Protein AF-A0A8C8JTX5-F1 (afdb_monomer_lite)

pLDDT: mean 72.18, std 23.55, range [27.81, 97.5]

Organism: Oncorhynchus tshawytscha (NCBI:txid74940)

Structure (mmCIF, N/CA/C/O backbone):
data_AF-A0A8C8JTX5-F1
#
_entry.id   AF-A0A8C8JTX5-F1
#
loop_
_atom_site.group_PDB
_atom_site.id
_atom_site.type_symbol
_atom_site.label_atom_id
_atom_site.label_alt_id
_atom_site.label_comp_id
_atom_site.label_asym_id
_atom_site.label_entity_id
_atom_site.label_seq_id
_atom_site.pdbx_PDB_ins_code
_atom_site.Cartn_x
_atom_site.Cartn_y
_atom_site.Cartn_z
_atom_site.occupancy
_atom_site.B_iso_or_equiv
_atom_site.auth_seq_id
_atom_site.auth_comp_id
_atom_site.auth_asym_id
_atom_site.auth_atom_id
_atom_site.pdbx_PDB_model_num
ATOM 1 N N . MET A 1 1 ? -4.770 4.373 -27.578 1.00 28.69 1 MET A N 1
ATOM 2 C CA . MET A 1 1 ? -5.609 3.162 -27.482 1.00 28.69 1 MET A CA 1
ATOM 3 C C . MET A 1 1 ? -4.888 2.223 -26.530 1.00 28.69 1 MET A C 1
ATOM 5 O O . MET A 1 1 ? -3.824 1.723 -26.870 1.00 28.69 1 MET A O 1
ATOM 9 N N . THR A 1 2 ? -5.357 2.157 -25.288 1.00 40.66 2 THR A N 1
ATOM 10 C CA . THR A 1 2 ? -4.744 1.357 -24.220 1.00 40.66 2 THR A CA 1
ATOM 11 C C . THR A 1 2 ? -5.174 -0.089 -24.384 1.00 40.66 2 THR A C 1
ATOM 13 O O . THR A 1 2 ? -6.373 -0.336 -24.463 1.00 40.66 2 THR A O 1
ATOM 16 N N . PHE A 1 3 ? -4.227 -1.027 -24.385 1.00 27.81 3 PHE A N 1
ATOM 17 C CA . PHE A 1 3 ? -4.527 -2.455 -24.307 1.00 27.81 3 PHE A CA 1
ATOM 18 C C . PHE A 1 3 ? -3.495 -3.154 -23.427 1.00 27.81 3 PHE A C 1
ATOM 20 O O . PHE A 1 3 ? -2.303 -3.164 -23.731 1.00 27.81 3 PHE A O 1
ATOM 27 N N . ILE A 1 4 ? -3.980 -3.713 -22.321 1.00 41.09 4 ILE A N 1
ATOM 28 C CA . ILE A 1 4 ? -3.265 -4.655 -21.464 1.00 41.09 4 ILE A CA 1
ATOM 29 C C . ILE A 1 4 ? -3.881 -6.025 -21.740 1.00 41.09 4 ILE A C 1
ATOM 31 O O . ILE A 1 4 ? -5.096 -6.178 -21.642 1.00 41.09 4 ILE A O 1
ATOM 35 N N . LEU A 1 5 ? -3.045 -7.011 -22.058 1.00 29.50 5 LEU A N 1
ATOM 36 C CA . LEU A 1 5 ? -3.402 -8.425 -22.003 1.00 29.50 5 LEU A CA 1
ATOM 37 C C . LEU A 1 5 ? -2.380 -9.128 -21.112 1.00 29.50 5 LEU A C 1
ATOM 39 O O . LEU A 1 5 ? -1.171 -9.062 -21.340 1.00 29.50 5 LEU A O 1
ATOM 43 N N . GLN A 1 6 ? -2.891 -9.748 -20.057 1.00 49.25 6 GLN A N 1
ATOM 44 C CA . GLN A 1 6 ? -2.150 -10.594 -19.140 1.00 49.25 6 GLN A CA 1
ATOM 45 C C . GLN A 1 6 ? -2.632 -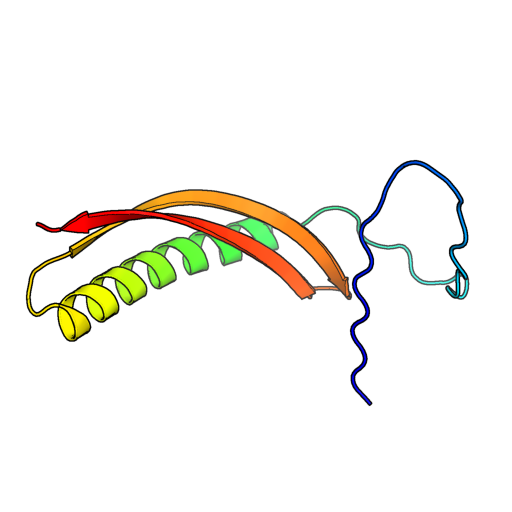12.022 -19.373 1.00 49.25 6 GLN A C 1
ATOM 47 O O . GLN A 1 6 ? -3.792 -12.315 -19.110 1.00 49.25 6 GLN A O 1
ATOM 52 N N . GLU A 1 7 ? -1.749 -12.901 -19.842 1.00 33.94 7 GLU A N 1
ATOM 53 C CA . GLU A 1 7 ? -1.979 -14.346 -19.812 1.00 33.94 7 GLU A CA 1
ATOM 54 C C . GLU A 1 7 ? -0.858 -15.027 -19.029 1.00 33.94 7 GLU A C 1
ATOM 56 O O . GLU A 1 7 ? 0.332 -14.825 -19.281 1.00 33.94 7 GLU A O 1
ATOM 61 N N . VAL A 1 8 ? -1.277 -15.810 -18.037 1.00 48.78 8 VAL A N 1
ATOM 62 C CA . VAL A 1 8 ? -0.452 -16.676 -17.199 1.00 48.78 8 VAL A CA 1
ATOM 63 C C . VAL A 1 8 ? -0.977 -18.092 -17.399 1.00 48.78 8 VAL A C 1
ATOM 65 O O . VAL A 1 8 ? -2.074 -18.388 -16.929 1.00 48.78 8 VAL A O 1
ATOM 68 N N . HIS A 1 9 ? -0.204 -18.978 -18.036 1.00 31.59 9 HIS A N 1
ATOM 69 C CA . HIS A 1 9 ? -0.304 -20.412 -17.748 1.00 31.59 9 HIS A CA 1
ATOM 70 C C . HIS A 1 9 ? 0.903 -21.235 -18.229 1.00 31.59 9 HIS A C 1
ATOM 72 O O . HIS A 1 9 ? 1.374 -21.086 -19.353 1.00 31.59 9 HIS A O 1
ATOM 78 N N . LEU A 1 10 ? 1.345 -22.164 -17.379 1.00 38.31 10 LEU A N 1
ATOM 79 C CA . LEU A 1 10 ? 2.141 -23.354 -17.706 1.00 38.31 10 LEU A CA 1
ATOM 80 C C . LEU A 1 10 ? 1.530 -24.529 -16.911 1.00 38.31 10 LEU A C 1
ATOM 82 O O . LEU A 1 10 ? 1.028 -24.256 -15.819 1.00 38.31 10 LEU A O 1
ATOM 86 N N . PRO A 1 11 ? 1.628 -25.812 -17.329 1.00 42.91 11 PRO A N 1
ATOM 87 C CA . PRO A 1 11 ? 2.218 -26.365 -18.552 1.00 42.91 11 PRO A CA 1
ATOM 88 C C . PRO A 1 11 ? 1.309 -27.416 -19.245 1.00 42.91 11 PRO A C 1
ATOM 90 O O . PRO A 1 11 ? 1.160 -28.524 -18.743 1.00 42.91 11 PRO A O 1
ATOM 93 N N . ALA A 1 12 ? 0.762 -27.109 -20.427 1.00 44.09 12 ALA A N 1
ATOM 94 C CA . ALA A 1 12 ? 0.446 -28.068 -21.505 1.00 44.09 12 ALA A CA 1
ATOM 95 C C . ALA A 1 12 ? -0.173 -27.315 -22.700 1.00 44.09 12 ALA A C 1
ATOM 97 O O . ALA A 1 12 ? -1.312 -26.873 -22.621 1.00 44.09 12 ALA A O 1
ATOM 98 N N . GLY A 1 13 ? 0.565 -27.188 -23.811 1.00 38.34 13 GLY A N 1
ATOM 99 C CA . GLY A 1 13 ? 0.054 -26.626 -25.074 1.00 38.34 13 GLY A CA 1
ATOM 100 C C . GLY A 1 13 ? 0.337 -25.132 -25.255 1.00 38.34 13 GLY A C 1
ATOM 101 O O . GLY A 1 13 ? -0.433 -24.278 -24.840 1.00 38.34 13 GLY A O 1
ATOM 102 N N . VAL A 1 14 ? 1.469 -24.828 -25.889 1.00 40.41 14 VAL A N 1
ATOM 103 C CA . VAL A 1 14 ? 1.996 -23.474 -26.114 1.00 40.41 14 VAL A CA 1
ATOM 104 C C . VAL A 1 14 ? 1.432 -22.870 -27.402 1.00 40.41 14 VAL A C 1
ATOM 106 O O . VAL A 1 14 ? 1.644 -23.435 -28.473 1.00 40.41 14 VAL A O 1
ATOM 109 N N . VAL A 1 15 ? 0.851 -21.668 -27.316 1.00 35.81 15 VAL A N 1
ATOM 110 C CA . VAL A 1 15 ? 0.861 -20.673 -28.404 1.00 35.81 15 VAL A CA 1
ATOM 111 C C . VAL A 1 15 ? 1.098 -19.294 -27.789 1.00 35.81 15 VAL A C 1
ATOM 113 O O . VAL A 1 15 ? 0.256 -18.788 -27.059 1.00 35.81 15 VAL A O 1
ATOM 116 N N . VAL A 1 16 ? 2.236 -18.667 -28.099 1.00 36.78 16 VAL A N 1
ATOM 117 C CA . VAL A 1 16 ? 2.452 -17.233 -27.853 1.00 36.78 16 VAL A CA 1
ATOM 118 C C . VAL A 1 16 ? 2.760 -16.580 -29.195 1.00 36.78 16 VAL A C 1
ATOM 120 O O . VAL A 1 16 ? 3.825 -16.803 -29.771 1.00 36.78 16 VAL A O 1
ATOM 123 N N . ALA A 1 17 ? 1.821 -15.777 -29.699 1.00 31.81 17 ALA A N 1
ATOM 124 C CA . ALA A 1 17 ? 2.069 -14.880 -30.821 1.00 31.81 17 ALA A CA 1
ATOM 125 C C . ALA A 1 17 ? 2.906 -13.697 -30.315 1.00 31.81 17 ALA A C 1
ATOM 127 O O . ALA A 1 17 ? 2.421 -12.818 -29.605 1.00 31.81 17 ALA A O 1
ATOM 128 N N . ASN A 1 18 ? 4.193 -13.726 -30.644 1.00 36.81 18 ASN A N 1
ATOM 129 C CA . ASN A 1 18 ? 5.159 -12.701 -30.286 1.00 36.81 18 ASN A CA 1
ATOM 130 C C . ASN A 1 18 ? 5.137 -11.584 -31.342 1.00 36.81 18 ASN A C 1
ATOM 132 O O . ASN A 1 18 ? 5.373 -11.850 -32.518 1.00 36.81 18 ASN A O 1
ATOM 136 N N . TRP A 1 19 ? 4.908 -10.339 -30.925 1.00 38.53 19 TRP A N 1
ATOM 137 C CA . TRP A 1 19 ? 5.116 -9.156 -31.762 1.00 38.53 19 TRP A CA 1
ATOM 138 C C . TRP A 1 19 ? 6.014 -8.181 -31.008 1.00 38.53 19 TRP A C 1
ATOM 140 O O . TRP A 1 19 ? 5.532 -7.396 -30.196 1.00 38.53 19 TRP A O 1
ATOM 150 N N . VAL A 1 20 ? 7.322 -8.216 -31.266 1.00 43.97 20 VAL A N 1
ATOM 151 C CA . VAL A 1 20 ? 8.228 -7.139 -30.845 1.00 43.97 20 VAL A CA 1
ATOM 152 C C . VAL A 1 20 ? 9.224 -6.856 -31.966 1.00 43.97 20 VAL A C 1
ATOM 154 O O . VAL A 1 20 ? 10.018 -7.717 -32.341 1.00 43.97 20 VAL A O 1
ATOM 157 N N . ALA A 1 21 ? 9.157 -5.637 -32.507 1.00 31.77 21 ALA A N 1
ATOM 158 C CA . ALA A 1 21 ? 10.128 -5.107 -33.458 1.00 31.77 21 ALA A CA 1
ATOM 159 C C . ALA A 1 21 ? 11.508 -4.895 -32.784 1.00 31.77 21 ALA A C 1
ATOM 161 O O . ALA A 1 21 ? 11.572 -4.537 -31.604 1.00 31.77 21 ALA A O 1
ATOM 162 N N . PRO A 1 22 ? 12.622 -5.094 -33.510 1.00 36.44 22 PRO A N 1
ATOM 163 C CA . PRO A 1 22 ? 13.941 -5.333 -32.920 1.00 36.44 22 PRO A CA 1
ATOM 164 C C . PRO A 1 22 ? 14.746 -4.055 -32.606 1.00 36.44 22 PRO A C 1
ATOM 166 O O . PRO A 1 22 ? 15.851 -3.893 -33.120 1.00 36.44 22 PRO A O 1
ATOM 169 N N . SER A 1 23 ? 14.250 -3.133 -31.769 1.00 41.22 23 SER A N 1
ATOM 170 C CA . SER A 1 23 ? 15.056 -1.931 -31.442 1.00 41.22 23 SER A CA 1
ATOM 171 C C . SER A 1 23 ? 14.909 -1.296 -30.055 1.00 41.22 23 SER A C 1
ATOM 173 O O . SER A 1 23 ? 15.493 -0.243 -29.818 1.00 41.22 23 SER A O 1
ATOM 175 N N . PHE A 1 24 ? 14.264 -1.938 -29.081 1.00 44.94 24 PHE A N 1
ATOM 176 C CA . PHE A 1 24 ? 14.286 -1.449 -27.696 1.00 44.94 24 PHE A CA 1
ATOM 177 C C . PHE A 1 24 ? 14.865 -2.512 -26.771 1.00 44.94 24 PHE A C 1
ATOM 179 O O . PHE A 1 24 ? 14.199 -3.491 -26.454 1.00 44.94 24 PHE A O 1
ATOM 186 N N . LEU A 1 25 ? 16.115 -2.327 -26.337 1.00 45.28 25 LEU A N 1
ATOM 187 C CA . LEU A 1 25 ? 16.698 -3.128 -25.261 1.00 45.28 25 LEU A CA 1
ATOM 188 C C . LEU A 1 25 ? 15.865 -2.909 -23.983 1.00 45.28 25 LEU A C 1
ATOM 190 O O . LEU A 1 25 ? 15.840 -1.787 -23.463 1.00 45.28 25 LEU A O 1
ATOM 194 N N . PRO A 1 26 ? 15.181 -3.936 -23.447 1.00 47.12 26 PRO A N 1
ATOM 195 C CA . PRO A 1 26 ? 14.464 -3.789 -22.195 1.00 47.12 26 PRO A CA 1
ATOM 196 C C . PRO A 1 26 ? 15.493 -3.719 -21.064 1.00 47.12 26 PRO A C 1
ATOM 198 O O . PRO A 1 26 ? 16.236 -4.672 -20.822 1.00 47.12 26 PRO A O 1
ATOM 201 N N . HIS A 1 27 ? 15.543 -2.591 -20.352 1.00 54.16 27 HIS A N 1
ATOM 202 C CA . HIS A 1 27 ? 16.259 -2.513 -19.081 1.00 54.16 27 HIS A CA 1
ATOM 203 C C . HIS A 1 27 ? 15.542 -3.440 -18.099 1.00 54.16 27 HIS A C 1
ATOM 205 O O . HIS A 1 27 ? 14.513 -3.101 -17.520 1.00 54.16 27 HIS A O 1
ATOM 211 N N . LYS A 1 28 ? 16.060 -4.663 -17.987 1.00 52.62 28 LYS A N 1
ATOM 212 C CA . LYS A 1 28 ? 15.422 -5.771 -17.270 1.00 52.62 28 LYS A CA 1
ATOM 213 C C . LYS A 1 28 ? 15.424 -5.590 -15.745 1.00 52.62 28 LYS A C 1
ATOM 215 O O . LYS A 1 28 ? 14.770 -6.360 -15.052 1.00 52.62 28 LYS A O 1
ATOM 220 N N . TYR A 1 29 ? 16.150 -4.595 -15.228 1.00 56.62 29 TYR A N 1
ATOM 221 C CA . TYR A 1 29 ? 16.368 -4.387 -13.799 1.00 56.62 29 TYR A CA 1
ATOM 222 C C . TYR A 1 29 ? 16.096 -2.931 -13.394 1.00 56.62 29 TYR A C 1
ATOM 224 O O . TYR A 1 29 ? 16.509 -2.022 -14.120 1.00 56.62 29 TYR A O 1
ATOM 232 N N . PRO A 1 30 ? 15.424 -2.699 -12.250 1.00 62.03 30 PRO A N 1
ATOM 233 C CA . PRO A 1 30 ? 15.186 -1.356 -11.733 1.00 62.03 30 PRO A CA 1
ATOM 234 C C . PRO A 1 30 ? 16.499 -0.682 -11.335 1.00 62.03 30 PRO A C 1
ATOM 236 O O . PRO A 1 30 ? 17.404 -1.327 -10.792 1.00 62.03 30 PRO A O 1
ATOM 239 N N . ARG A 1 31 ? 16.603 0.621 -11.601 1.00 70.44 31 ARG A N 1
ATOM 240 C CA . ARG A 1 31 ? 17.772 1.424 -11.229 1.00 70.44 31 ARG A CA 1
ATOM 241 C C . ARG A 1 31 ? 17.746 1.718 -9.730 1.00 70.44 31 ARG A C 1
ATOM 243 O O . ARG A 1 31 ? 16.715 1.614 -9.073 1.00 70.44 31 ARG A O 1
ATOM 250 N N . ILE A 1 32 ? 18.893 2.126 -9.191 1.00 67.88 32 ILE A N 1
ATOM 251 C CA . ILE A 1 32 ? 19.032 2.500 -7.773 1.00 67.88 32 ILE A CA 1
ATOM 252 C C . ILE A 1 32 ? 18.042 3.618 -7.403 1.00 67.88 32 ILE A C 1
ATOM 254 O O . ILE A 1 32 ? 17.368 3.514 -6.386 1.00 67.88 32 ILE A O 1
ATOM 258 N N . TYR A 1 33 ? 17.874 4.611 -8.283 1.00 68.19 33 TYR A N 1
ATOM 259 C CA . TYR A 1 33 ? 16.902 5.693 -8.103 1.00 68.19 33 TYR A CA 1
ATOM 260 C C . TYR A 1 33 ? 15.455 5.187 -7.997 1.00 68.19 33 TYR A C 1
ATOM 262 O O . TYR A 1 33 ? 14.694 5.665 -7.162 1.00 68.19 33 TYR A O 1
ATOM 270 N N . ASP A 1 34 ? 15.087 4.171 -8.786 1.00 76.88 34 ASP A N 1
ATOM 271 C CA . ASP A 1 34 ? 13.739 3.600 -8.735 1.00 76.88 34 ASP A CA 1
ATOM 272 C C . ASP A 1 34 ? 13.488 2.974 -7.351 1.00 76.88 34 ASP A C 1
ATOM 274 O O . ASP A 1 34 ? 12.425 3.160 -6.772 1.00 76.88 34 ASP A O 1
ATOM 278 N N . ARG A 1 35 ? 14.498 2.325 -6.750 1.00 78.25 35 ARG A N 1
ATOM 279 C CA . ARG A 1 35 ? 14.385 1.733 -5.404 1.00 78.25 35 ARG A CA 1
ATOM 280 C C . ARG A 1 35 ? 14.222 2.768 -4.291 1.00 78.25 35 ARG A C 1
ATOM 282 O O . ARG A 1 35 ? 13.486 2.507 -3.344 1.00 78.25 35 ARG A O 1
ATOM 289 N N . GLU A 1 36 ? 14.890 3.916 -4.382 1.00 84.06 36 GLU A N 1
ATOM 290 C CA . GLU A 1 36 ? 14.738 5.001 -3.401 1.00 84.06 36 GLU A CA 1
ATOM 291 C C . GLU A 1 36 ? 13.338 5.612 -3.464 1.00 84.06 36 GLU A C 1
ATOM 293 O O . GLU A 1 36 ? 12.677 5.752 -2.432 1.00 84.06 36 GLU A O 1
ATOM 298 N N . VAL A 1 37 ? 12.856 5.894 -4.679 1.00 87.06 37 VAL A N 1
ATOM 299 C CA . VAL A 1 37 ? 11.495 6.396 -4.913 1.00 87.06 37 VAL A CA 1
ATOM 300 C C . VAL A 1 37 ? 10.462 5.400 -4.394 1.00 87.06 37 VAL A C 1
ATOM 302 O O . VAL A 1 37 ? 9.516 5.790 -3.711 1.00 87.06 37 VAL A O 1
ATOM 305 N N . TRP A 1 38 ? 10.661 4.108 -4.652 1.00 88.44 38 TRP A N 1
ATOM 306 C CA . TRP A 1 38 ? 9.785 3.068 -4.126 1.00 88.44 38 TRP A CA 1
ATOM 307 C C . TRP A 1 38 ? 9.817 3.016 -2.601 1.00 88.44 38 TRP A C 1
ATOM 309 O O . TRP A 1 38 ? 8.767 2.906 -1.984 1.00 88.44 38 TRP A O 1
ATOM 319 N N . GLY A 1 39 ? 10.991 3.140 -1.980 1.00 88.19 39 GLY A N 1
ATOM 320 C CA . GLY A 1 39 ? 11.124 3.153 -0.523 1.00 88.19 39 GLY A CA 1
ATOM 321 C C . GLY A 1 39 ? 10.437 4.345 0.153 1.00 88.19 39 GLY A C 1
ATOM 322 O O . GLY A 1 39 ? 9.905 4.195 1.251 1.00 88.19 39 GLY A O 1
ATOM 323 N N . ALA A 1 40 ? 10.431 5.520 -0.480 1.00 90.25 40 ALA A N 1
ATOM 324 C CA . ALA A 1 40 ? 9.642 6.659 -0.008 1.00 90.25 40 ALA A CA 1
ATOM 325 C C . ALA A 1 40 ? 8.139 6.386 -0.175 1.00 90.25 40 ALA A C 1
ATOM 327 O O . ALA A 1 40 ? 7.377 6.486 0.786 1.00 90.25 40 ALA A O 1
ATOM 328 N N . TRP A 1 41 ? 7.742 5.923 -1.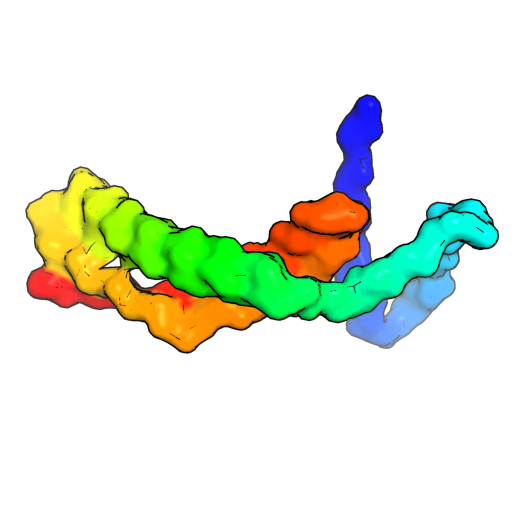364 1.00 92.69 41 TRP A N 1
ATOM 329 C CA . TRP A 1 41 ? 6.355 5.590 -1.674 1.00 92.69 41 TRP A CA 1
ATOM 330 C C . TRP A 1 41 ? 5.762 4.541 -0.723 1.00 92.69 41 TRP A C 1
ATOM 332 O O . TRP A 1 41 ? 4.615 4.688 -0.304 1.00 92.69 41 TRP A O 1
ATOM 342 N N . T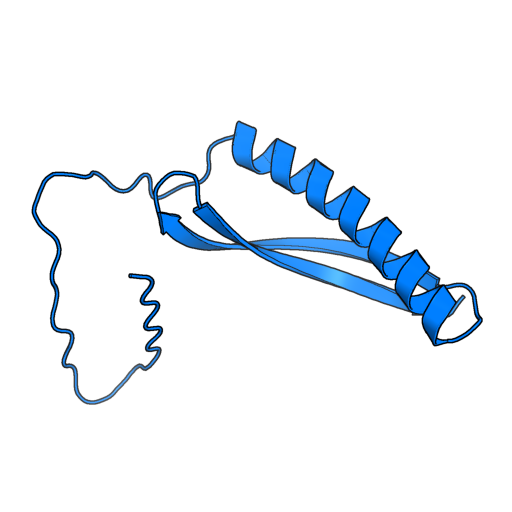HR A 1 42 ? 6.513 3.504 -0.331 1.00 93.25 42 THR A N 1
ATOM 343 C CA . THR A 1 42 ? 5.998 2.473 0.587 1.00 93.25 42 THR A CA 1
ATOM 344 C C . THR A 1 42 ? 5.704 3.016 1.977 1.00 93.25 42 THR A C 1
ATOM 346 O O . THR A 1 42 ? 4.685 2.652 2.564 1.00 93.25 42 THR A O 1
ATOM 349 N N . LYS A 1 43 ? 6.567 3.892 2.501 1.00 92.56 43 LYS A N 1
ATOM 350 C CA . LYS A 1 43 ? 6.379 4.519 3.816 1.00 92.56 43 LYS A CA 1
ATOM 351 C C . LYS A 1 43 ? 5.144 5.411 3.827 1.00 92.56 43 LYS A C 1
ATOM 353 O O . LYS A 1 43 ? 4.299 5.257 4.707 1.00 92.56 43 LYS A O 1
ATOM 358 N N . ASP A 1 44 ? 5.018 6.277 2.825 1.00 94.88 44 ASP A N 1
ATOM 359 C CA . ASP A 1 44 ? 3.878 7.190 2.704 1.00 94.88 44 ASP A CA 1
ATOM 360 C C . ASP A 1 44 ? 2.570 6.413 2.512 1.00 94.88 44 ASP A C 1
ATOM 362 O O . ASP A 1 44 ? 1.562 6.697 3.161 1.00 94.88 44 ASP A O 1
ATOM 366 N N . THR A 1 45 ? 2.603 5.367 1.680 1.00 94.94 45 THR A N 1
ATOM 367 C CA . THR A 1 45 ? 1.444 4.498 1.446 1.00 94.94 45 THR A CA 1
ATOM 368 C C . THR A 1 45 ? 1.028 3.762 2.716 1.00 94.94 45 THR A C 1
ATOM 370 O O . THR A 1 45 ? -0.164 3.699 2.998 1.00 94.94 45 THR A O 1
ATOM 373 N N . ALA A 1 46 ? 1.968 3.245 3.515 1.00 94.69 46 ALA A N 1
ATOM 374 C CA . ALA A 1 46 ? 1.639 2.581 4.777 1.00 94.69 46 ALA A CA 1
ATOM 375 C C . ALA A 1 46 ? 0.880 3.526 5.724 1.00 94.69 46 ALA A C 1
ATOM 377 O O . ALA A 1 46 ? -0.209 3.188 6.184 1.00 94.69 46 ALA A O 1
ATOM 378 N N . ILE A 1 47 ? 1.393 4.745 5.929 1.00 95.50 47 ILE A N 1
ATOM 379 C CA . ILE A 1 47 ? 0.733 5.769 6.757 1.00 95.50 47 ILE A CA 1
ATOM 380 C C . ILE A 1 47 ? -0.674 6.072 6.231 1.00 95.50 47 ILE A C 1
ATOM 382 O O . ILE A 1 47 ? -1.630 6.133 7.005 1.00 95.50 47 ILE A O 1
ATOM 386 N N . HIS A 1 48 ? -0.814 6.231 4.914 1.00 96.62 48 HIS A N 1
ATOM 387 C CA . HIS A 1 48 ? -2.108 6.511 4.303 1.00 96.62 48 HIS A CA 1
ATOM 388 C C . HIS A 1 48 ? -3.108 5.360 4.500 1.00 96.62 48 HIS A C 1
ATOM 390 O O . HIS A 1 48 ? -4.254 5.607 4.871 1.00 96.62 48 HIS A O 1
ATOM 396 N N . ILE A 1 49 ? -2.675 4.105 4.330 1.00 96.00 49 ILE A N 1
ATOM 397 C CA . ILE A 1 49 ? -3.512 2.926 4.589 1.00 96.00 49 ILE A CA 1
ATOM 398 C C . ILE A 1 49 ? -3.930 2.852 6.064 1.00 96.00 49 ILE A C 1
ATOM 400 O O . ILE A 1 49 ? -5.089 2.549 6.334 1.00 96.00 49 ILE A O 1
ATOM 404 N N . ALA A 1 50 ? -3.045 3.169 7.016 1.00 94.81 50 ALA A N 1
ATOM 405 C CA . ALA A 1 50 ? -3.410 3.203 8.435 1.00 94.81 50 ALA A CA 1
ATOM 406 C C . ALA A 1 50 ? -4.532 4.213 8.715 1.00 94.81 50 ALA A C 1
ATOM 408 O O . ALA A 1 50 ? -5.499 3.879 9.400 1.00 94.81 50 ALA A O 1
ATOM 409 N N . SER A 1 51 ? -4.432 5.415 8.136 1.00 95.94 51 SER A N 1
ATOM 410 C CA . SER A 1 51 ? -5.473 6.445 8.243 1.00 95.94 51 SER A CA 1
ATOM 411 C C . SER A 1 51 ? -6.794 5.975 7.636 1.00 95.94 51 SER A C 1
ATOM 413 O O . SER A 1 51 ? -7.834 6.102 8.269 1.00 95.94 51 SER A O 1
ATOM 415 N N . LEU A 1 52 ? -6.760 5.372 6.443 1.00 97.50 52 LEU A N 1
ATOM 416 C CA . LEU A 1 52 ? -7.968 4.863 5.789 1.00 97.50 52 LEU A CA 1
ATOM 417 C C . LEU A 1 52 ? -8.647 3.761 6.608 1.00 97.50 52 LEU A C 1
ATOM 419 O O . LEU A 1 52 ? -9.869 3.754 6.738 1.00 97.50 52 LEU A O 1
ATOM 423 N N . LEU A 1 53 ? -7.872 2.831 7.172 1.00 95.75 53 LEU A N 1
ATOM 424 C CA . LEU A 1 53 ? -8.415 1.780 8.033 1.00 95.75 53 LEU A CA 1
ATOM 425 C C . LEU A 1 53 ? -9.051 2.374 9.292 1.00 95.75 53 LEU A C 1
ATOM 427 O O . LEU A 1 53 ? -10.136 1.948 9.681 1.00 95.75 53 LEU A O 1
ATOM 431 N N . GLN A 1 54 ? -8.426 3.394 9.881 1.00 94.94 54 GLN A N 1
ATOM 432 C CA . GLN A 1 54 ? -9.000 4.118 11.008 1.00 94.94 54 GLN A CA 1
ATOM 433 C C . GLN A 1 54 ? -10.320 4.807 10.651 1.00 94.94 54 GLN A C 1
ATOM 435 O O . GLN A 1 54 ? -11.287 4.673 11.401 1.00 94.94 54 GLN A O 1
ATOM 440 N N . ASP A 1 55 ? -10.384 5.490 9.511 1.00 96.50 55 ASP A N 1
ATOM 441 C CA . ASP A 1 55 ? -11.594 6.186 9.063 1.00 96.50 55 ASP A CA 1
ATOM 442 C C . ASP A 1 55 ? -12.749 5.208 8.793 1.00 96.50 55 ASP A C 1
ATOM 444 O O . ASP A 1 55 ? -13.908 5.511 9.078 1.00 96.50 55 ASP A O 1
ATOM 448 N N . ILE A 1 56 ? -12.440 4.012 8.279 1.00 96.56 56 ILE A N 1
ATOM 449 C CA . ILE A 1 56 ? -13.437 2.985 7.951 1.00 96.56 56 ILE A CA 1
ATOM 450 C C . ILE A 1 56 ? -13.939 2.259 9.202 1.00 96.56 56 ILE A C 1
ATOM 452 O O . ILE A 1 56 ? -15.136 1.986 9.309 1.00 96.56 56 ILE A O 1
ATOM 456 N N . THR A 1 57 ? -13.055 1.901 10.137 1.00 95.00 57 THR A N 1
ATOM 457 C CA . THR A 1 57 ? -13.443 1.071 11.292 1.00 95.00 57 THR A CA 1
ATOM 458 C C . THR A 1 57 ? -13.682 1.869 12.573 1.00 95.00 57 THR A C 1
ATOM 460 O O . THR A 1 57 ? -14.137 1.293 13.559 1.00 95.00 57 THR A O 1
ATOM 463 N N . GLY A 1 58 ? -13.331 3.156 12.603 1.00 92.56 58 GLY A N 1
ATOM 464 C CA . GLY A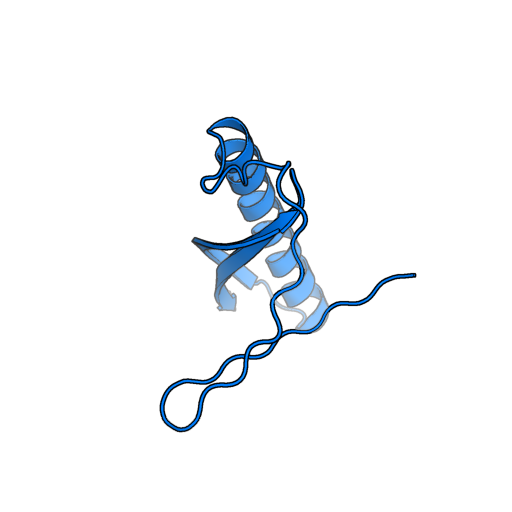 1 58 ? -13.500 4.043 13.758 1.00 92.56 58 GLY A CA 1
ATOM 465 C C . GLY A 1 58 ? -12.521 3.815 14.919 1.00 92.56 58 GLY A C 1
ATOM 466 O O . GLY A 1 58 ? -12.745 4.342 16.006 1.00 92.56 58 GLY A O 1
ATOM 467 N N . GLY A 1 59 ? -11.452 3.039 14.720 1.00 92.19 59 GLY A N 1
ATOM 468 C CA . GLY A 1 59 ? -10.457 2.706 15.750 1.00 92.19 59 GLY A CA 1
ATOM 469 C C . GLY A 1 59 ? -9.026 2.900 15.244 1.00 92.19 59 GLY A C 1
ATOM 470 O O . GLY A 1 59 ? -8.824 2.957 14.036 1.00 92.19 59 GLY A O 1
ATOM 471 N N . PRO A 1 60 ? -8.018 3.031 16.121 1.00 93.19 60 PRO A N 1
ATOM 472 C CA . PRO A 1 60 ? -6.638 3.200 15.682 1.00 93.19 60 PRO A CA 1
ATOM 473 C C . PRO A 1 60 ? -6.132 1.939 14.968 1.00 93.19 60 PRO A C 1
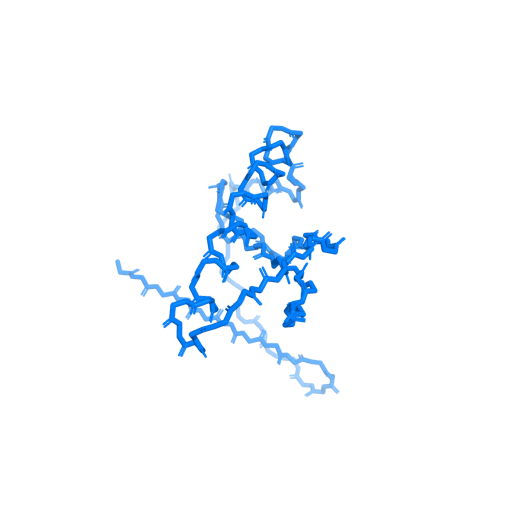ATOM 475 O O . PRO A 1 60 ? -6.351 0.821 15.430 1.00 93.19 60 PRO A O 1
ATOM 478 N N . TRP A 1 61 ? -5.399 2.122 13.871 1.00 95.69 61 TRP A N 1
ATOM 479 C CA . TRP A 1 61 ? -4.722 1.037 13.159 1.00 95.69 61 TRP A CA 1
ATOM 480 C C . TRP A 1 61 ? -3.229 1.291 13.060 1.00 95.69 61 TRP A C 1
ATOM 482 O O . TRP A 1 61 ? -2.771 2.430 12.947 1.00 95.69 61 TRP A O 1
ATOM 492 N N . ARG A 1 62 ? -2.461 0.203 13.075 1.00 93.75 62 ARG A N 1
ATOM 493 C CA . ARG A 1 62 ? -1.028 0.209 12.789 1.00 93.75 62 ARG A CA 1
ATOM 494 C C . ARG A 1 62 ? -0.765 -0.584 11.523 1.00 93.75 62 ARG A C 1
ATOM 496 O O . ARG A 1 62 ? -1.279 -1.688 11.351 1.00 93.75 62 ARG A O 1
ATOM 503 N N . THR A 1 63 ? 0.074 -0.023 10.663 1.00 93.75 63 THR A N 1
ATOM 504 C CA . THR A 1 63 ? 0.531 -0.664 9.429 1.00 93.75 63 THR A CA 1
ATOM 505 C C . THR A 1 63 ? 2.053 -0.736 9.419 1.00 93.75 63 THR A C 1
ATOM 507 O O . THR A 1 63 ? 2.712 0.282 9.642 1.00 93.75 63 THR A O 1
ATOM 510 N N . GLY A 1 64 ? 2.615 -1.905 9.134 1.00 92.19 64 GLY A N 1
ATOM 511 C CA . GLY A 1 64 ? 4.051 -2.124 8.977 1.00 92.19 64 GLY A CA 1
ATOM 512 C C . GLY A 1 64 ? 4.390 -2.535 7.549 1.00 92.19 64 GLY A C 1
ATOM 513 O O . GLY A 1 64 ? 3.755 -3.428 6.996 1.00 92.19 64 GLY A O 1
ATOM 514 N N . VAL A 1 65 ? 5.399 -1.908 6.940 1.00 92.44 65 VAL A N 1
ATOM 515 C CA . VAL A 1 65 ? 5.919 -2.359 5.641 1.00 92.44 65 VAL A CA 1
ATOM 516 C C . VAL A 1 65 ? 6.714 -3.640 5.857 1.00 92.44 65 VAL A C 1
ATOM 518 O O . VAL A 1 65 ? 7.766 -3.599 6.492 1.00 92.44 65 VAL A O 1
ATOM 521 N N . GLN A 1 66 ? 6.241 -4.763 5.313 1.00 91.00 66 GLN A N 1
ATOM 522 C CA . GLN A 1 66 ? 7.018 -6.001 5.329 1.00 91.00 66 GLN A CA 1
ATOM 523 C C . GLN A 1 66 ? 8.043 -6.004 4.200 1.00 91.00 66 GLN A C 1
ATOM 525 O O . GLN A 1 66 ? 9.241 -6.127 4.446 1.00 91.00 66 GLN A O 1
ATOM 530 N N . HIS A 1 67 ? 7.586 -5.852 2.958 1.00 86.50 67 HIS A N 1
ATOM 531 C CA . HIS A 1 67 ? 8.472 -5.741 1.805 1.00 86.50 67 HIS A CA 1
ATOM 532 C C . HIS A 1 67 ? 7.757 -5.154 0.589 1.00 86.50 67 HIS A C 1
ATOM 534 O O . HIS A 1 67 ? 6.533 -5.022 0.546 1.00 86.50 67 HIS A O 1
ATOM 540 N N . ILE A 1 68 ? 8.565 -4.810 -0.408 1.00 84.12 68 ILE A N 1
ATOM 541 C CA . ILE A 1 68 ? 8.131 -4.410 -1.738 1.00 84.12 68 ILE A CA 1
ATOM 542 C C . ILE A 1 68 ? 8.684 -5.397 -2.758 1.00 84.12 68 ILE A C 1
ATOM 544 O O . ILE A 1 68 ? 9.881 -5.693 -2.768 1.00 84.12 68 ILE A O 1
ATOM 548 N N . GLU A 1 69 ? 7.813 -5.902 -3.617 1.00 83.38 69 GLU A N 1
ATOM 549 C CA . GLU A 1 69 ? 8.158 -6.837 -4.676 1.00 83.38 69 GLU A CA 1
ATOM 550 C C . GLU A 1 69 ? 8.011 -6.158 -6.037 1.00 83.38 69 GLU A C 1
ATOM 552 O O . GLU A 1 69 ? 6.995 -5.533 -6.331 1.00 83.38 69 GLU A O 1
ATOM 557 N N . HIS A 1 70 ? 9.029 -6.278 -6.888 1.00 82.44 70 HIS A N 1
ATOM 558 C CA . HIS A 1 70 ? 8.931 -5.855 -8.280 1.00 82.44 70 HIS A CA 1
ATOM 559 C C . HIS A 1 70 ? 8.467 -7.028 -9.140 1.00 82.44 70 HIS A C 1
ATOM 561 O O . HIS A 1 70 ? 9.225 -7.971 -9.361 1.00 82.44 70 HIS A O 1
ATOM 567 N N . VAL A 1 71 ? 7.242 -6.941 -9.655 1.00 81.94 71 VAL A N 1
ATOM 568 C CA . VAL A 1 71 ? 6.608 -8.017 -10.426 1.00 81.94 71 VAL A CA 1
ATOM 569 C C . VAL A 1 71 ? 7.036 -7.959 -11.889 1.00 81.94 71 VAL A C 1
ATOM 571 O O . VAL A 1 71 ? 7.481 -8.953 -12.463 1.00 81.94 71 VAL A O 1
ATOM 574 N N . LYS A 1 72 ? 6.887 -6.791 -12.526 1.00 75.62 72 LYS A N 1
ATOM 575 C CA . LYS A 1 72 ? 7.134 -6.623 -13.964 1.00 75.62 72 LYS A CA 1
ATOM 576 C C . LYS A 1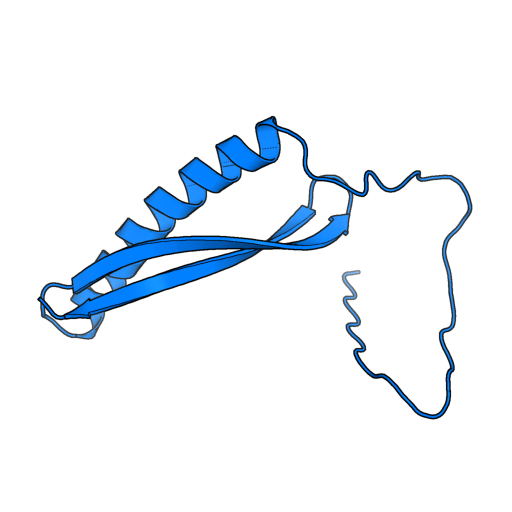 72 ? 7.330 -5.156 -14.332 1.00 75.62 72 LYS A C 1
ATOM 578 O O . LYS A 1 72 ? 6.659 -4.287 -13.794 1.00 75.62 72 LYS A O 1
ATOM 583 N N . SER A 1 73 ? 8.155 -4.890 -15.340 1.00 75.50 73 SER A N 1
ATOM 584 C CA . SER A 1 73 ? 8.173 -3.592 -16.025 1.00 75.50 73 SER A CA 1
ATOM 585 C C . SER A 1 73 ? 7.308 -3.669 -17.283 1.00 75.50 73 SER A C 1
ATOM 587 O O . SER A 1 73 ? 7.555 -4.516 -18.145 1.00 75.50 73 SER A O 1
ATOM 589 N N . TYR A 1 74 ? 6.292 -2.812 -17.398 1.00 72.31 74 TYR A N 1
ATOM 590 C CA . TYR A 1 74 ? 5.404 -2.786 -18.572 1.00 72.31 74 TYR A CA 1
ATOM 591 C C . TYR A 1 74 ? 5.927 -1.880 -19.695 1.00 72.31 74 TYR A C 1
ATOM 593 O O . TYR A 1 74 ? 5.640 -2.129 -20.862 1.00 72.31 74 TYR A O 1
ATOM 601 N N . ALA A 1 75 ? 6.702 -0.851 -19.354 1.00 73.19 75 ALA A N 1
ATOM 602 C CA . ALA A 1 75 ? 7.338 0.077 -20.288 1.00 73.19 75 ALA A CA 1
ATOM 603 C C . ALA A 1 75 ? 8.580 0.701 -19.620 1.00 73.19 75 ALA A C 1
ATOM 605 O O . ALA A 1 75 ? 8.773 0.508 -18.413 1.00 73.19 75 ALA A O 1
ATOM 606 N N . PRO A 1 76 ? 9.419 1.466 -20.346 1.00 75.50 76 PRO A N 1
ATOM 607 C CA . PRO A 1 76 ? 10.456 2.272 -19.711 1.00 75.50 76 PRO A CA 1
ATOM 608 C C . PRO A 1 76 ? 9.850 3.128 -18.594 1.00 75.50 76 PRO A C 1
ATOM 610 O O . PRO A 1 76 ? 8.888 3.855 -18.823 1.00 75.50 76 PRO A O 1
ATOM 613 N N . HIS A 1 77 ? 10.402 3.006 -17.386 1.00 74.19 77 HIS A N 1
ATOM 614 C CA . HIS A 1 77 ? 9.979 3.738 -16.183 1.00 74.19 77 HIS A CA 1
ATOM 615 C C . HIS A 1 77 ? 8.586 3.386 -15.628 1.00 74.19 77 HIS A C 1
ATOM 617 O O . HIS A 1 77 ? 8.184 3.961 -14.620 1.00 74.19 77 HIS A O 1
ATOM 623 N N . ILE A 1 78 ? 7.860 2.430 -16.222 1.00 79.62 78 ILE A N 1
ATOM 624 C CA . ILE A 1 78 ? 6.581 1.939 -15.686 1.00 79.62 78 ILE A CA 1
ATOM 625 C C . ILE A 1 78 ? 6.811 0.591 -15.010 1.00 79.62 78 ILE A C 1
ATOM 627 O O . ILE A 1 78 ? 6.984 -0.436 -15.677 1.00 79.62 78 ILE A O 1
ATOM 631 N N . HIS A 1 79 ? 6.770 0.608 -13.680 1.00 80.94 79 HIS A N 1
ATOM 632 C CA . HIS A 1 79 ? 7.015 -0.553 -12.835 1.00 80.94 79 HIS A CA 1
ATOM 633 C C . HIS A 1 79 ? 5.736 -1.018 -12.148 1.00 80.94 79 HIS A C 1
ATOM 635 O O . HIS A 1 79 ? 5.041 -0.237 -11.505 1.00 80.94 79 HIS A O 1
ATOM 641 N N . HIS A 1 80 ? 5.452 -2.310 -12.267 1.00 82.88 80 HIS A N 1
ATOM 642 C CA . HIS A 1 80 ? 4.465 -2.997 -11.453 1.00 82.88 80 HIS A CA 1
ATOM 643 C C . HIS A 1 80 ? 5.159 -3.480 -10.185 1.00 82.88 80 HIS A C 1
ATOM 645 O O . HIS A 1 80 ? 5.977 -4.405 -10.223 1.00 82.88 80 HIS A O 1
ATOM 651 N N . ILE A 1 81 ? 4.838 -2.824 -9.077 1.00 86.69 81 ILE A N 1
ATOM 652 C CA . ILE A 1 81 ? 5.332 -3.152 -7.745 1.00 86.69 81 ILE A CA 1
ATOM 653 C C . ILE A 1 81 ? 4.167 -3.556 -6.846 1.00 86.69 81 ILE A C 1
ATOM 655 O O . ILE A 1 81 ? 3.065 -3.025 -6.975 1.00 86.69 81 ILE A O 1
ATOM 659 N N . VAL A 1 82 ? 4.420 -4.491 -5.942 1.00 88.50 82 VAL A N 1
ATOM 660 C CA . VAL A 1 82 ? 3.476 -4.948 -4.924 1.00 88.50 82 VAL A CA 1
ATOM 661 C C . VAL A 1 82 ? 4.045 -4.574 -3.565 1.00 88.50 82 VAL A C 1
ATOM 663 O O . VAL A 1 82 ? 5.192 -4.889 -3.260 1.00 88.50 82 VAL A O 1
ATOM 666 N N . LEU A 1 83 ? 3.251 -3.876 -2.758 1.00 90.75 83 LEU A N 1
ATOM 667 C CA . LEU A 1 83 ? 3.583 -3.546 -1.377 1.00 90.75 83 LEU A CA 1
ATOM 668 C C . LEU A 1 83 ? 2.869 -4.522 -0.452 1.00 90.75 83 LEU A C 1
ATOM 670 O O . LEU A 1 83 ? 1.641 -4.590 -0.453 1.00 90.75 83 LEU A O 1
ATOM 674 N N . VAL A 1 84 ? 3.640 -5.240 0.355 1.00 89.94 84 VAL A N 1
ATOM 675 C CA . VAL A 1 84 ? 3.105 -6.114 1.395 1.00 89.94 84 VAL A CA 1
ATOM 676 C C . VAL A 1 84 ? 3.129 -5.368 2.724 1.00 89.94 84 VAL A C 1
ATOM 678 O O . VAL A 1 84 ? 4.195 -4.980 3.214 1.00 89.94 84 VAL A O 1
ATOM 681 N N . LEU A 1 85 ? 1.939 -5.163 3.291 1.00 94.00 85 LEU A N 1
ATOM 682 C CA . LEU A 1 85 ? 1.734 -4.528 4.589 1.00 94.00 85 LEU A CA 1
ATOM 683 C C . LEU A 1 85 ? 1.250 -5.550 5.614 1.00 94.00 85 LEU A C 1
ATOM 685 O O . LEU A 1 85 ? 0.384 -6.375 5.333 1.00 94.00 85 LEU A O 1
ATOM 689 N N . GLU A 1 86 ? 1.772 -5.438 6.824 1.00 95.19 86 GLU A N 1
ATOM 690 C CA . GLU A 1 86 ? 1.143 -5.984 8.017 1.00 95.19 86 GLU A CA 1
ATOM 691 C C . GLU A 1 86 ? 0.173 -4.943 8.576 1.00 95.19 86 GLU A C 1
ATOM 693 O O . GLU A 1 86 ? 0.573 -3.801 8.787 1.00 95.19 86 GLU A O 1
ATOM 698 N N . CYS A 1 87 ? -1.076 -5.322 8.840 1.00 95.19 87 CYS A N 1
ATOM 699 C CA . CYS A 1 87 ? -2.083 -4.433 9.420 1.00 95.19 87 CYS A CA 1
ATOM 700 C C . CYS A 1 87 ? -2.614 -5.035 10.722 1.00 95.19 87 CYS A C 1
ATOM 702 O O . CYS A 1 87 ? -3.047 -6.187 10.736 1.00 95.19 87 CYS A O 1
ATOM 704 N N . SER A 1 88 ? -2.625 -4.253 11.798 1.00 94.56 88 SER A N 1
ATOM 705 C CA . SER A 1 88 ? -3.205 -4.653 13.084 1.00 94.56 88 SER A CA 1
ATOM 706 C C . SER A 1 88 ? -4.045 -3.529 13.684 1.00 94.56 88 SER A C 1
ATOM 708 O O . SER A 1 88 ? -3.675 -2.353 13.616 1.00 94.56 88 SER A O 1
ATOM 710 N N . ALA A 1 89 ? -5.188 -3.899 14.262 1.00 90.38 89 ALA A N 1
ATOM 711 C CA . ALA A 1 89 ? -5.990 -2.991 15.071 1.00 90.38 89 ALA A CA 1
ATOM 712 C C . ALA A 1 89 ? -5.256 -2.713 16.393 1.00 90.38 89 ALA A C 1
ATOM 714 O O . ALA A 1 89 ? -4.653 -3.625 16.970 1.00 90.38 89 ALA A O 1
ATOM 715 N N . GLY A 1 90 ? -5.259 -1.448 16.814 1.00 77.19 90 GLY A N 1
ATOM 716 C CA . GLY A 1 90 ? -4.634 -0.978 18.052 1.00 77.19 90 GLY A CA 1
ATOM 717 C C . GLY A 1 90 ? -5.524 -1.089 19.278 1.00 77.19 90 GLY A C 1
ATOM 718 O O . GLY A 1 90 ? -6.760 -1.201 19.122 1.00 77.19 90 GLY A O 1
#

Radius of gyration: 18.44 Å; chains: 1; bounding box: 32×35×52 Å

Foldseek 3Di:
DDDDDDDDDDDDDDDDDDDDDPDDDPPFDDDPVNVVVVVVVLVVVQVVVQVVVCVVPVAGKHKDFPDKDFDDAPDVVRTDIDTDIDMDTD

Secondary structure (DSSP, 8-state):
----------SS---------TT-----S--HHHHHHHHHHHHHHHHHHHHHHHHHHSS-EEEEEEEEEEEEEEETTEEEEEEEEEEEE-

Sequence (90 aa):
MTFILQEVHLPAGVVVANWVAPSFLPHKYPRIYDREVWGAWTKDTAIHIASLLQDITGGPWRTGVQHIEHVKSYAPHIHHIVLVLECSAG